Protein AF-A0A521R4F1-F1 (afdb_monomer)

Structure (mmCIF, N/CA/C/O backbone):
data_AF-A0A521R4F1-F1
#
_entry.id   AF-A0A521R4F1-F1
#
loop_
_atom_site.group_PDB
_atom_site.id
_atom_site.type_symbol
_atom_site.label_atom_id
_atom_site.label_alt_id
_atom_site.label_comp_id
_atom_site.label_asym_id
_atom_site.label_entity_id
_atom_site.label_seq_id
_atom_site.pdbx_PDB_ins_code
_atom_site.Cartn_x
_atom_site.Cartn_y
_atom_site.Cartn_z
_atom_site.occupancy
_atom_site.B_iso_or_equiv
_atom_site.auth_seq_id
_atom_site.auth_comp_id
_atom_site.auth_asym_id
_atom_site.auth_atom_id
_atom_site.pdbx_PDB_model_num
ATOM 1 N N . MET A 1 1 ? 75.860 -33.492 16.085 1.00 35.88 1 MET A N 1
ATOM 2 C CA . MET A 1 1 ? 75.532 -34.196 14.827 1.00 35.88 1 MET A CA 1
ATOM 3 C C . MET A 1 1 ? 74.646 -33.281 13.999 1.00 35.88 1 MET A C 1
ATOM 5 O O . MET A 1 1 ? 73.836 -32.566 14.568 1.00 35.88 1 MET A O 1
ATOM 9 N N . SER A 1 2 ? 74.930 -33.230 12.703 1.00 39.06 2 SER A N 1
ATOM 10 C CA . SER A 1 2 ? 74.506 -32.262 11.687 1.00 39.06 2 SER A CA 1
ATOM 11 C C . SER A 1 2 ? 72.993 -32.074 11.520 1.00 39.06 2 SER A C 1
ATOM 13 O O . SER A 1 2 ? 72.256 -33.038 11.677 1.00 39.06 2 SER A O 1
ATOM 15 N N . ALA A 1 3 ? 72.566 -30.886 11.071 1.00 37.75 3 ALA A N 1
ATOM 16 C CA . ALA A 1 3 ? 71.833 -30.718 9.805 1.00 37.75 3 ALA A CA 1
ATOM 17 C C . ALA A 1 3 ? 71.503 -29.237 9.535 1.00 37.75 3 ALA A C 1
ATOM 19 O O . ALA A 1 3 ? 70.814 -28.571 10.301 1.00 37.75 3 ALA A O 1
ATOM 20 N N . THR A 1 4 ? 72.008 -28.753 8.404 1.00 43.91 4 THR A N 1
ATOM 21 C CA . THR A 1 4 ? 71.623 -27.526 7.703 1.00 43.91 4 THR A CA 1
ATOM 22 C C . THR A 1 4 ? 70.174 -27.610 7.217 1.00 43.91 4 THR A C 1
ATOM 24 O O . THR A 1 4 ? 69.783 -28.644 6.684 1.00 43.91 4 THR A O 1
ATOM 27 N N . LEU A 1 5 ? 69.425 -26.505 7.273 1.00 42.06 5 LEU A N 1
ATOM 28 C CA . LEU A 1 5 ? 68.294 -26.263 6.372 1.00 42.06 5 LEU A CA 1
ATOM 29 C C . LEU A 1 5 ? 68.275 -24.790 5.946 1.00 42.06 5 LEU A C 1
ATOM 31 O O . LEU A 1 5 ? 68.154 -23.880 6.761 1.00 42.06 5 LEU A O 1
ATOM 35 N N . VAL A 1 6 ? 68.447 -24.600 4.640 1.00 44.47 6 VAL A N 1
ATOM 36 C CA . VAL A 1 6 ? 68.291 -23.356 3.881 1.00 44.47 6 VAL A CA 1
ATOM 37 C C . VAL A 1 6 ? 66.913 -23.391 3.220 1.00 44.47 6 VAL A C 1
ATOM 39 O O . VAL A 1 6 ? 66.595 -24.392 2.586 1.00 44.47 6 VAL A O 1
ATOM 42 N N . ALA A 1 7 ? 66.142 -22.305 3.309 1.00 42.75 7 ALA A N 1
ATOM 43 C CA . ALA A 1 7 ? 65.097 -21.902 2.350 1.00 42.75 7 ALA A CA 1
ATOM 44 C C . ALA A 1 7 ? 64.659 -20.460 2.702 1.00 42.75 7 ALA A C 1
ATOM 46 O O . ALA A 1 7 ? 64.296 -20.211 3.845 1.00 42.75 7 ALA A O 1
ATOM 47 N N . MET A 1 8 ? 64.955 -19.456 1.856 1.00 37.25 8 MET A N 1
ATOM 48 C CA . MET A 1 8 ? 64.021 -18.809 0.897 1.00 37.25 8 MET A CA 1
ATOM 49 C C . MET A 1 8 ? 62.817 -18.113 1.583 1.00 37.25 8 MET A C 1
ATOM 51 O O . MET A 1 8 ? 62.166 -18.725 2.408 1.00 37.25 8 MET A O 1
ATOM 55 N N . VAL A 1 9 ? 62.372 -16.886 1.282 1.00 40.38 9 VAL A N 1
ATOM 56 C CA . VAL A 1 9 ? 62.568 -15.989 0.133 1.00 40.38 9 VAL A CA 1
ATOM 57 C C . VAL A 1 9 ? 61.942 -14.616 0.476 1.00 40.38 9 VAL A C 1
ATOM 59 O O . VAL A 1 9 ? 60.885 -14.552 1.091 1.00 40.38 9 VAL A O 1
ATOM 62 N N . VAL A 1 10 ? 62.634 -13.554 0.049 1.00 43.81 10 VAL A N 1
ATOM 63 C CA . VAL A 1 10 ? 62.163 -12.251 -0.475 1.00 43.81 10 VAL A CA 1
ATOM 64 C C . VAL A 1 10 ? 61.166 -11.402 0.334 1.00 43.81 10 VAL A C 1
ATOM 66 O O . VAL A 1 10 ? 59.964 -11.638 0.337 1.00 43.81 10 VAL A O 1
ATOM 69 N N . ALA A 1 11 ? 61.654 -10.242 0.781 1.00 40.25 11 ALA A N 1
ATOM 70 C CA . ALA A 1 11 ? 60.938 -8.984 0.583 1.00 40.25 11 ALA A CA 1
ATOM 71 C C . ALA A 1 11 ? 61.939 -7.923 0.097 1.00 40.25 11 ALA A C 1
ATOM 73 O O . ALA A 1 11 ? 62.938 -7.621 0.745 1.00 40.25 11 ALA A O 1
ATOM 74 N N . THR A 1 12 ? 61.681 -7.446 -1.113 1.00 44.66 12 THR A N 1
ATOM 75 C CA . THR A 1 12 ? 62.403 -6.435 -1.887 1.00 44.66 12 THR A CA 1
ATOM 76 C C . THR A 1 12 ? 62.661 -5.158 -1.091 1.00 44.66 12 THR A C 1
ATOM 78 O O . THR A 1 12 ? 61.722 -4.481 -0.675 1.00 44.66 12 THR A O 1
ATOM 81 N N . GLY A 1 13 ? 63.939 -4.825 -0.912 1.00 41.00 13 GLY A N 1
ATOM 82 C CA . GLY A 1 13 ? 64.386 -3.564 -0.333 1.00 41.00 13 GLY A CA 1
ATOM 83 C C . GLY A 1 13 ? 64.622 -2.468 -1.377 1.00 41.00 13 GLY A C 1
ATOM 84 O O . GLY A 1 13 ? 64.971 -2.761 -2.516 1.00 41.00 13 GLY A O 1
ATOM 85 N N . 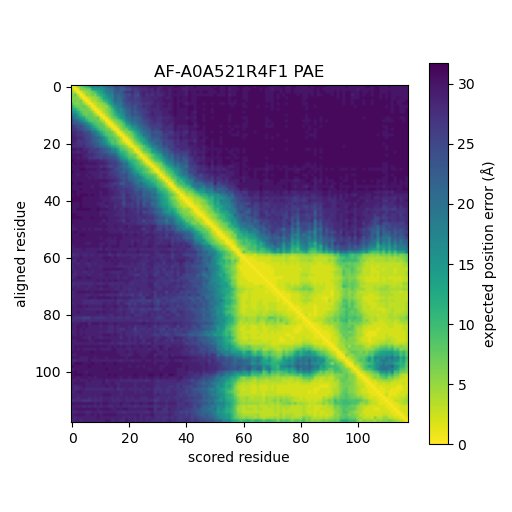ALA A 1 14 ? 64.494 -1.230 -0.884 1.00 38.81 14 ALA A N 1
ATOM 86 C CA . ALA A 1 14 ? 65.096 0.031 -1.338 1.00 38.81 14 ALA A CA 1
ATOM 87 C C . ALA A 1 14 ? 64.721 0.527 -2.753 1.00 38.81 14 ALA A C 1
ATOM 89 O O . ALA A 1 14 ? 65.036 -0.078 -3.765 1.00 38.81 14 ALA A O 1
ATOM 90 N N . ALA A 1 15 ? 63.919 1.588 -2.862 1.00 41.19 15 ALA A N 1
ATOM 91 C CA . ALA A 1 15 ? 64.313 2.998 -2.725 1.00 41.19 15 ALA A CA 1
ATOM 92 C C . ALA A 1 15 ? 65.089 3.534 -3.946 1.00 41.19 15 ALA A C 1
ATOM 94 O O . ALA A 1 15 ? 66.138 3.030 -4.329 1.00 41.19 15 ALA A O 1
ATOM 95 N N . PHE A 1 16 ? 64.509 4.580 -4.537 1.00 46.69 16 PHE A N 1
ATOM 96 C CA . PHE A 1 16 ? 65.005 5.409 -5.633 1.00 46.69 16 PHE A CA 1
ATOM 97 C C . PHE A 1 16 ? 66.465 5.846 -5.450 1.00 46.69 16 PHE A C 1
ATOM 99 O O . PHE A 1 16 ? 66.806 6.263 -4.347 1.00 46.69 16 PHE A O 1
ATOM 106 N N . ALA A 1 17 ? 67.255 5.878 -6.536 1.00 45.00 17 ALA A N 1
ATOM 107 C CA . ALA A 1 17 ? 68.032 7.059 -6.951 1.00 45.00 17 ALA A CA 1
ATOM 108 C C . ALA A 1 17 ? 69.012 6.801 -8.124 1.00 45.00 17 ALA A C 1
ATOM 110 O O . ALA A 1 17 ? 69.678 5.776 -8.194 1.00 45.00 17 ALA A O 1
ATOM 111 N N . GLN A 1 18 ? 69.147 7.850 -8.949 1.00 49.88 18 GLN A N 1
ATOM 112 C CA . GLN A 1 18 ? 70.338 8.283 -9.703 1.00 49.88 18 GLN A CA 1
ATOM 113 C C . GLN A 1 18 ? 70.676 7.620 -11.054 1.00 49.88 18 GLN A C 1
ATOM 115 O O . GLN A 1 18 ? 71.400 6.636 -11.156 1.00 49.88 18 GLN A O 1
ATOM 120 N N . LEU A 1 19 ? 70.248 8.311 -12.120 1.00 51.62 19 LEU A N 1
ATOM 121 C CA . LEU A 1 19 ? 70.872 8.298 -13.448 1.00 51.62 19 LEU A CA 1
ATOM 122 C C . LEU A 1 19 ? 72.350 8.733 -13.357 1.00 51.62 19 LEU A C 1
ATOM 124 O O . LEU A 1 19 ? 72.609 9.820 -12.832 1.00 51.62 19 LEU A O 1
ATOM 128 N N . PRO A 1 20 ? 73.312 7.973 -13.912 1.00 54.41 20 PRO A N 1
ATOM 129 C CA . PRO A 1 20 ? 74.649 8.489 -14.166 1.00 54.41 20 PRO A CA 1
ATOM 130 C C . PRO A 1 20 ? 74.707 9.288 -15.489 1.00 54.41 20 PRO A C 1
ATOM 132 O O . PRO A 1 20 ? 73.997 8.961 -16.446 1.00 54.41 20 PRO A O 1
ATOM 135 N N . PRO A 1 21 ? 75.547 10.337 -15.564 1.00 49.03 21 PRO A N 1
ATOM 136 C CA . PRO A 1 21 ? 75.632 11.229 -16.711 1.00 49.03 21 PRO A CA 1
ATOM 137 C C . PRO A 1 21 ? 76.582 10.699 -17.794 1.00 49.03 21 PRO A C 1
ATOM 139 O O . PRO A 1 21 ? 77.678 10.235 -17.499 1.00 49.03 21 PRO A O 1
ATOM 142 N N . GLY A 1 22 ? 76.178 1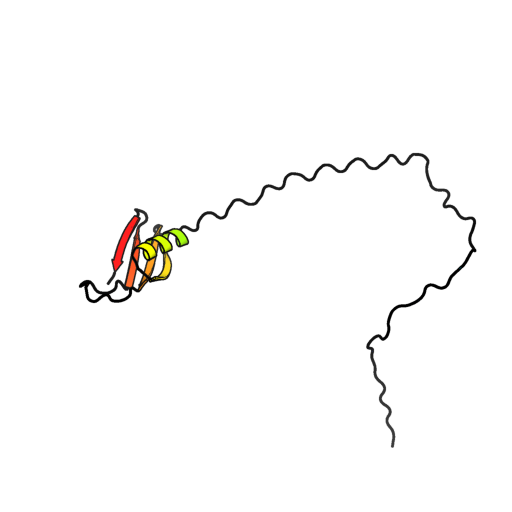0.882 -19.055 1.00 45.84 22 GLY A N 1
ATOM 143 C CA . GLY A 1 22 ? 77.067 10.907 -20.217 1.00 45.84 22 GLY A CA 1
ATOM 144 C C . GLY A 1 22 ? 77.436 9.551 -20.823 1.00 45.84 22 GLY A C 1
ATOM 145 O O . GLY A 1 22 ? 78.360 8.881 -20.380 1.00 45.84 22 GLY A O 1
ATOM 146 N N . SER A 1 23 ? 76.823 9.224 -21.962 1.00 49.22 23 SER A N 1
ATOM 147 C CA . SER A 1 23 ? 77.525 8.475 -23.007 1.00 49.22 23 SER A CA 1
ATOM 148 C C . SER A 1 23 ? 77.220 9.105 -24.365 1.00 49.22 23 SER A C 1
ATOM 150 O O . SER A 1 23 ? 76.245 8.787 -25.041 1.00 49.22 23 SER A O 1
ATOM 152 N N . ILE A 1 24 ? 78.052 10.089 -24.718 1.00 54.88 24 ILE A N 1
ATOM 153 C CA . ILE A 1 24 ? 78.257 10.551 -26.092 1.00 54.88 24 ILE A CA 1
ATOM 154 C C . ILE A 1 24 ? 78.910 9.373 -26.811 1.00 54.88 24 ILE A C 1
ATOM 156 O O . ILE A 1 24 ? 80.091 9.108 -26.609 1.00 54.88 24 ILE A O 1
ATOM 160 N N . GLY A 1 25 ? 78.135 8.612 -27.578 1.00 50.06 25 GLY A N 1
ATOM 161 C CA . GLY A 1 25 ? 78.679 7.385 -28.148 1.00 50.06 25 GLY A CA 1
ATOM 162 C C . GLY A 1 25 ? 77.741 6.592 -29.039 1.00 50.06 25 GLY A C 1
ATOM 163 O O . GLY A 1 25 ? 77.749 5.377 -28.939 1.00 50.06 25 GLY A O 1
ATOM 164 N N . ASN A 1 26 ? 76.938 7.243 -29.886 1.00 49.72 26 ASN A N 1
ATOM 165 C CA . ASN A 1 26 ? 76.548 6.674 -31.183 1.00 49.72 26 ASN A CA 1
ATOM 166 C C . ASN A 1 26 ? 75.922 7.758 -32.078 1.00 49.72 26 ASN A C 1
ATOM 168 O O . ASN A 1 26 ? 74.733 7.734 -32.397 1.00 49.72 26 ASN A O 1
ATOM 172 N N . ALA A 1 2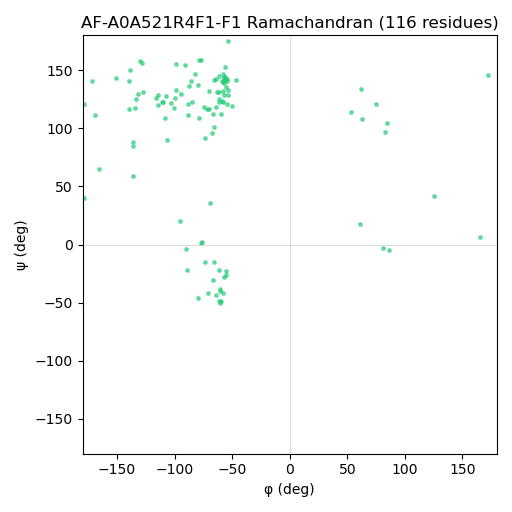7 ? 76.717 8.758 -32.457 1.00 54.72 27 ALA A N 1
ATOM 173 C CA . ALA A 1 27 ? 76.374 9.557 -33.623 1.00 54.72 27 ALA A CA 1
ATOM 174 C C . ALA A 1 27 ? 76.491 8.642 -34.851 1.00 54.72 27 ALA A C 1
ATOM 176 O O . ALA A 1 27 ? 77.595 8.231 -35.197 1.00 54.72 27 ALA A O 1
ATOM 177 N N . GLY A 1 28 ? 75.368 8.320 -35.497 1.00 53.97 28 GLY A N 1
ATOM 178 C CA . GLY A 1 28 ? 75.421 7.845 -36.881 1.00 53.97 28 GLY A CA 1
ATOM 179 C C . GLY A 1 28 ? 74.758 6.514 -37.215 1.00 53.97 28 GLY A C 1
ATOM 180 O O . GLY A 1 28 ? 75.292 5.794 -38.050 1.00 53.97 28 GLY A O 1
ATOM 181 N N . ARG A 1 29 ? 73.570 6.215 -36.676 1.00 52.72 29 ARG A N 1
ATOM 182 C CA . ARG A 1 29 ? 72.564 5.454 -37.443 1.00 52.72 29 ARG A CA 1
ATOM 183 C C . ARG A 1 29 ? 71.188 6.081 -37.271 1.00 52.72 29 ARG A C 1
ATOM 185 O O . ARG A 1 29 ? 70.417 5.699 -36.398 1.00 52.72 29 ARG A O 1
ATOM 192 N N . MET A 1 30 ? 70.913 7.086 -38.098 1.00 54.53 30 MET A N 1
ATOM 193 C CA . MET A 1 30 ? 69.536 7.468 -38.400 1.00 54.53 30 MET A CA 1
ATOM 194 C C . MET A 1 30 ? 68.888 6.265 -39.106 1.00 54.53 30 MET A C 1
ATOM 196 O O . MET A 1 30 ? 69.519 5.711 -40.004 1.00 54.53 30 MET A O 1
ATOM 200 N N . PRO A 1 31 ? 67.694 5.794 -38.713 1.00 58.91 31 PRO A N 1
ATOM 201 C CA . PRO A 1 31 ? 66.975 4.833 -39.536 1.00 58.91 31 PRO A CA 1
ATOM 202 C C . PRO A 1 31 ? 66.615 5.506 -40.870 1.00 58.91 31 PRO A C 1
ATOM 204 O O . PRO A 1 31 ? 65.870 6.485 -40.884 1.00 58.91 31 PRO A O 1
ATOM 207 N N . ASP A 1 32 ? 67.130 4.976 -41.982 1.00 56.19 32 ASP A N 1
ATOM 208 C CA . ASP A 1 32 ? 66.873 5.425 -43.364 1.00 56.19 32 ASP A CA 1
ATOM 209 C C . ASP A 1 32 ? 65.434 5.142 -43.852 1.00 56.19 32 ASP A C 1
ATOM 211 O O . ASP A 1 32 ? 65.190 4.828 -45.014 1.00 56.19 32 ASP A O 1
ATOM 215 N N . THR A 1 33 ? 64.435 5.245 -42.977 1.00 58.28 33 THR A N 1
ATOM 216 C CA . THR A 1 33 ? 63.030 5.014 -43.333 1.00 58.28 33 THR A CA 1
ATOM 217 C C . THR A 1 33 ? 62.124 6.080 -42.736 1.00 58.28 33 THR A C 1
ATOM 219 O O . THR A 1 33 ? 61.191 5.782 -41.993 1.00 58.28 33 THR A O 1
ATOM 222 N N . MET A 1 34 ? 62.362 7.344 -43.074 1.00 59.56 34 MET A N 1
ATOM 223 C CA . MET A 1 34 ? 61.296 8.345 -43.042 1.00 59.56 34 MET A CA 1
ATOM 224 C C . MET A 1 34 ? 60.922 8.656 -44.487 1.00 59.56 34 MET A C 1
ATOM 226 O O . MET A 1 34 ? 61.519 9.514 -45.129 1.00 59.56 34 MET A O 1
ATOM 230 N N . SER A 1 35 ? 59.960 7.895 -45.023 1.00 56.88 35 SER A N 1
ATOM 231 C CA . SER A 1 35 ? 59.356 8.200 -46.323 1.00 56.88 35 SER A CA 1
ATOM 232 C C . SER A 1 35 ? 58.757 9.613 -46.272 1.00 56.88 35 SER A C 1
ATOM 234 O O . SER A 1 35 ? 57.901 9.863 -45.416 1.00 56.88 35 SER A O 1
ATOM 236 N N . PRO A 1 36 ? 59.167 10.543 -47.154 1.00 51.91 36 PRO A N 1
ATOM 237 C CA . PRO A 1 36 ? 58.574 11.869 -47.224 1.00 51.91 36 PRO A CA 1
ATOM 238 C C . PRO A 1 36 ? 57.189 11.727 -47.860 1.00 51.91 36 PRO A C 1
ATOM 240 O O . PRO A 1 36 ? 57.047 11.700 -49.078 1.00 51.91 36 PRO A O 1
ATOM 243 N N . GLY A 1 37 ? 56.165 11.542 -47.029 1.00 59.03 37 GLY A N 1
ATOM 244 C CA . GLY A 1 37 ? 54.800 11.347 -47.520 1.00 59.03 37 GLY A CA 1
ATOM 245 C C . GLY A 1 37 ? 53.783 10.804 -46.522 1.00 59.03 37 GLY A C 1
ATOM 246 O O . GLY A 1 37 ? 52.660 10.518 -46.927 1.00 59.03 37 GLY A O 1
ATOM 247 N N . ALA A 1 38 ? 54.124 10.651 -45.238 1.00 63.19 38 ALA A N 1
ATOM 248 C CA . ALA A 1 38 ? 53.132 10.284 -44.234 1.00 63.19 38 ALA A CA 1
ATOM 249 C C . ALA A 1 38 ? 52.141 11.445 -44.048 1.00 63.19 38 ALA A C 1
ATOM 251 O O . ALA A 1 38 ? 52.409 12.407 -43.328 1.00 63.19 38 ALA A O 1
ATOM 252 N N . LEU A 1 39 ? 51.010 11.366 -44.750 1.00 67.75 39 LEU A N 1
ATOM 253 C CA . LEU A 1 39 ? 49.860 12.229 -44.520 1.00 67.75 39 LEU A CA 1
ATOM 254 C C . LEU A 1 39 ? 49.460 12.132 -43.038 1.00 67.75 39 LEU A C 1
ATOM 256 O O . LEU A 1 39 ? 49.513 11.034 -42.471 1.00 67.75 39 LEU A O 1
ATOM 260 N N . PRO A 1 40 ? 49.073 13.251 -42.397 1.00 73.81 40 PRO A N 1
ATOM 261 C CA . PRO A 1 40 ? 48.597 13.204 -41.023 1.00 73.81 40 PRO A CA 1
ATOM 262 C C . PRO A 1 40 ? 47.409 12.234 -40.931 1.00 73.81 40 PRO A C 1
ATOM 264 O O . PRO A 1 40 ? 46.616 12.154 -41.878 1.00 73.81 40 PRO A O 1
ATOM 267 N N . PRO A 1 41 ? 47.273 11.481 -39.823 1.00 73.00 41 PRO A N 1
ATOM 268 C CA . PRO A 1 41 ? 46.129 10.601 -39.648 1.00 73.00 41 PRO A CA 1
ATOM 269 C C . PRO A 1 41 ? 44.837 11.422 -39.771 1.00 73.00 41 PRO A C 1
ATOM 271 O O . PRO A 1 41 ? 44.801 12.576 -39.324 1.00 73.00 41 PRO A O 1
ATOM 274 N N . PRO A 1 42 ? 43.782 10.865 -40.390 1.00 77.12 42 PRO A N 1
ATOM 275 C CA . PRO A 1 42 ? 42.517 11.569 -40.513 1.00 77.12 42 PRO A CA 1
ATOM 276 C C . PRO A 1 42 ? 41.984 11.936 -39.118 1.00 77.12 42 PRO A C 1
ATOM 278 O O . PRO A 1 42 ? 42.205 11.185 -38.162 1.00 77.12 42 PRO A O 1
ATOM 281 N N . PRO A 1 43 ? 41.282 13.074 -38.982 1.00 75.81 43 PRO A N 1
ATOM 282 C CA . PRO A 1 43 ? 40.683 13.461 -37.715 1.00 75.81 43 PRO A CA 1
ATOM 283 C C . PRO A 1 43 ? 39.719 12.371 -37.241 1.00 75.81 43 PRO A C 1
ATOM 285 O O . PRO A 1 43 ? 38.887 11.875 -38.005 1.00 75.81 43 PRO A O 1
ATOM 288 N N . THR A 1 44 ? 39.840 11.992 -35.972 1.00 78.50 44 THR A N 1
ATOM 289 C CA . THR A 1 44 ? 38.923 11.053 -35.331 1.00 78.50 44 THR A CA 1
ATOM 290 C C . THR A 1 44 ? 37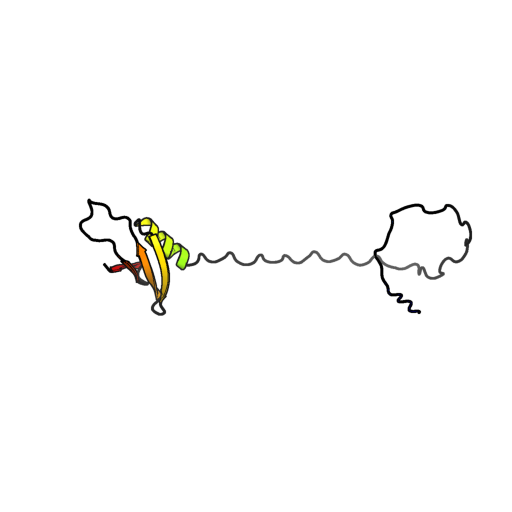.511 11.642 -35.347 1.00 78.50 44 THR A C 1
ATOM 292 O O . THR A 1 44 ? 37.339 12.807 -34.973 1.00 78.50 44 THR A O 1
ATOM 295 N N . PRO A 1 45 ? 36.488 10.877 -35.772 1.00 78.06 45 PRO A N 1
ATOM 296 C CA . PRO A 1 45 ? 35.120 11.362 -35.730 1.00 78.06 45 PRO A CA 1
ATOM 297 C C . PRO A 1 45 ? 34.722 11.655 -34.275 1.00 78.06 45 PRO A C 1
ATOM 299 O O . PRO A 1 45 ? 35.164 10.945 -33.362 1.00 78.06 45 PRO A O 1
ATOM 302 N N . PRO A 1 46 ? 33.898 12.689 -34.036 1.00 76.31 46 PRO A N 1
ATOM 303 C CA . PRO A 1 46 ? 33.398 12.977 -32.702 1.00 76.31 46 PRO A CA 1
ATOM 304 C C . PRO A 1 46 ? 32.640 11.761 -32.163 1.00 76.31 46 PRO A C 1
ATOM 306 O O . PRO A 1 46 ? 31.916 11.090 -32.903 1.00 76.31 46 PRO A O 1
ATOM 309 N N . ALA A 1 47 ? 32.825 11.474 -30.872 1.00 73.12 47 ALA A N 1
ATOM 310 C CA . ALA A 1 47 ? 32.111 10.397 -30.205 1.00 73.12 47 ALA A CA 1
ATOM 311 C C . ALA A 1 47 ? 30.604 10.575 -30.425 1.00 73.12 47 ALA A C 1
ATOM 313 O O . ALA A 1 47 ? 30.062 11.662 -30.208 1.00 73.12 47 ALA A O 1
ATOM 314 N N . ALA A 1 48 ? 29.941 9.512 -30.884 1.00 75.88 48 ALA A N 1
ATOM 315 C CA . ALA A 1 48 ? 28.502 9.538 -31.071 1.00 75.88 48 ALA A CA 1
ATOM 316 C C . ALA A 1 48 ? 27.826 9.887 -29.733 1.00 75.88 48 ALA A C 1
ATOM 318 O O . ALA A 1 48 ? 28.255 9.382 -28.689 1.00 75.88 48 ALA A O 1
ATOM 319 N N . PRO A 1 49 ? 26.785 10.735 -29.738 1.00 71.94 49 PRO A N 1
ATOM 320 C CA . PRO A 1 49 ? 26.043 11.037 -28.527 1.00 71.94 49 PRO A CA 1
ATOM 321 C C . PRO A 1 49 ? 25.458 9.737 -27.968 1.00 71.94 49 PRO A C 1
ATOM 323 O O . PRO A 1 49 ? 24.585 9.112 -28.569 1.00 71.94 49 PRO A O 1
ATOM 326 N N . VAL A 1 50 ? 25.969 9.313 -26.815 1.00 73.25 50 VAL A N 1
ATOM 327 C CA . VAL A 1 50 ? 25.400 8.205 -26.053 1.00 73.25 50 VAL A CA 1
ATOM 328 C C . VAL A 1 50 ? 24.090 8.685 -25.438 1.00 73.25 50 VAL A C 1
ATOM 330 O O . VAL A 1 50 ? 24.072 9.621 -24.641 1.00 73.25 50 VAL A O 1
ATOM 333 N N . MET A 1 51 ? 22.976 8.067 -25.830 1.00 74.94 51 MET A N 1
ATOM 334 C CA . MET A 1 51 ? 21.700 8.312 -25.166 1.00 74.94 51 MET A CA 1
ATOM 335 C C . MET A 1 51 ? 21.812 7.886 -23.701 1.00 74.94 51 MET A C 1
ATOM 337 O O . MET A 1 51 ? 22.166 6.743 -23.409 1.00 74.94 51 MET A O 1
ATOM 341 N N . ALA A 1 52 ? 21.505 8.803 -22.782 1.00 74.81 52 ALA A N 1
ATOM 342 C CA . ALA A 1 52 ? 21.373 8.466 -21.374 1.00 74.81 52 ALA A CA 1
ATOM 343 C C . ALA A 1 52 ? 20.282 7.389 -21.203 1.00 74.81 52 ALA A C 1
ATOM 345 O O . ALA A 1 52 ? 19.259 7.449 -21.898 1.00 74.81 52 ALA A O 1
ATOM 346 N N . PRO A 1 53 ? 20.473 6.406 -20.304 1.00 71.38 53 PRO A N 1
ATOM 347 C CA . PRO A 1 53 ? 19.43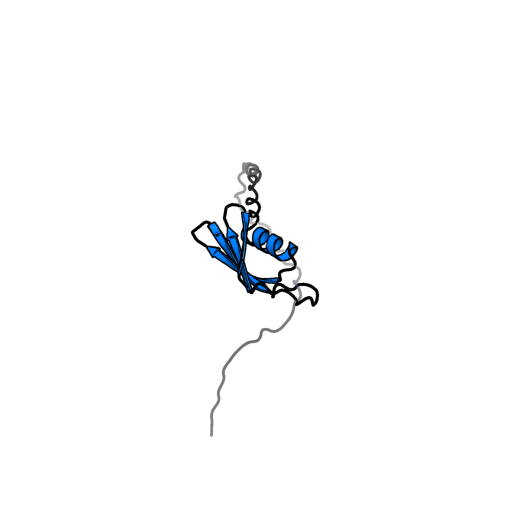7 5.427 -20.017 1.00 71.38 53 PRO A CA 1
ATOM 348 C C . PRO A 1 53 ? 18.153 6.138 -19.553 1.00 71.38 53 PRO A C 1
ATOM 350 O O . PRO A 1 53 ? 18.233 7.169 -18.877 1.00 71.38 53 PRO A O 1
ATOM 353 N N . PRO A 1 54 ? 16.968 5.615 -19.920 1.00 65.00 54 PRO A N 1
ATOM 354 C CA . PRO A 1 54 ? 15.701 6.206 -19.515 1.00 65.00 54 PRO A CA 1
ATOM 355 C C . PRO A 1 54 ? 15.616 6.292 -17.988 1.00 65.00 54 PRO A C 1
ATOM 357 O O . PRO A 1 54 ? 16.098 5.407 -17.276 1.00 65.00 54 PRO A O 1
ATOM 360 N N . ALA A 1 55 ? 15.003 7.369 -17.492 1.00 66.25 55 ALA A N 1
ATOM 361 C CA . ALA A 1 55 ? 14.801 7.562 -16.063 1.00 66.25 55 ALA A CA 1
ATOM 362 C C . ALA A 1 55 ? 14.080 6.341 -15.459 1.00 66.25 55 ALA A C 1
ATOM 364 O O . ALA A 1 55 ? 13.179 5.790 -16.104 1.00 66.25 55 ALA A O 1
ATOM 365 N N . PRO A 1 56 ? 14.438 5.914 -14.234 1.00 59.28 56 PRO A N 1
ATOM 366 C CA . PRO A 1 56 ? 13.705 4.866 -13.545 1.00 59.28 56 PRO A CA 1
ATOM 367 C C . PRO A 1 56 ? 12.228 5.255 -13.480 1.00 59.28 56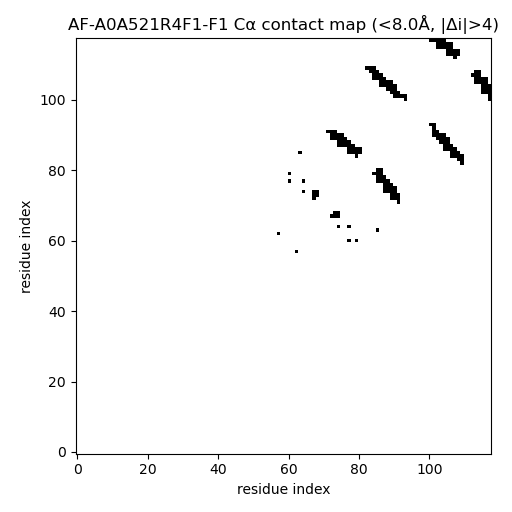 PRO A C 1
ATOM 369 O O . PRO A 1 56 ? 11.883 6.303 -12.931 1.00 59.28 56 PRO A O 1
ATOM 372 N N . TYR A 1 57 ? 11.354 4.426 -14.053 1.00 55.06 57 TYR A N 1
ATOM 373 C CA . TYR A 1 57 ? 9.919 4.585 -13.850 1.00 55.06 57 TYR A CA 1
ATOM 374 C C . TYR A 1 57 ? 9.649 4.583 -12.341 1.00 55.06 57 TYR A C 1
ATOM 376 O O . TYR A 1 57 ? 10.223 3.750 -11.629 1.00 55.06 57 TYR A O 1
ATOM 384 N N . PRO A 1 58 ? 8.801 5.490 -11.826 1.00 62.53 58 PRO A N 1
ATOM 385 C CA . PRO A 1 58 ? 8.473 5.477 -10.413 1.00 62.53 58 PRO A CA 1
ATOM 386 C C . PRO A 1 58 ? 7.868 4.114 -10.083 1.00 62.53 58 PRO A C 1
ATOM 388 O O . PRO A 1 58 ? 6.902 3.681 -10.716 1.00 62.53 58 PRO A O 1
ATOM 391 N N . SER A 1 59 ? 8.469 3.407 -9.125 1.00 71.31 59 SER A N 1
ATOM 392 C CA . SER A 1 59 ? 7.955 2.098 -8.748 1.00 71.31 59 SER A CA 1
ATOM 393 C C . SER A 1 59 ? 6.532 2.292 -8.216 1.00 71.31 59 SER A C 1
ATOM 395 O O . SER A 1 59 ? 6.293 3.064 -7.283 1.00 71.31 59 SER A O 1
ATOM 397 N N . THR A 1 60 ? 5.562 1.617 -8.830 1.00 80.88 60 THR A N 1
ATOM 398 C CA . THR A 1 60 ? 4.159 1.626 -8.381 1.00 80.88 60 THR A CA 1
ATOM 399 C C . THR A 1 60 ? 4.049 1.187 -6.920 1.00 80.88 60 THR A C 1
ATOM 401 O O . THR A 1 60 ? 3.169 1.643 -6.194 1.00 80.88 60 THR A O 1
ATOM 404 N N . GLN A 1 61 ? 5.010 0.382 -6.460 1.00 84.38 61 GLN A N 1
ATOM 405 C CA . GLN A 1 61 ? 5.213 0.017 -5.066 1.00 84.38 61 GLN A CA 1
ATOM 406 C C . GLN A 1 61 ? 5.474 1.228 -4.154 1.00 84.38 61 GLN A C 1
ATOM 408 O O . GLN A 1 61 ? 4.830 1.332 -3.111 1.00 84.38 61 GLN A O 1
ATOM 413 N N . SER A 1 62 ? 6.384 2.139 -4.519 1.00 86.00 62 SER A N 1
ATOM 414 C CA . SER A 1 62 ? 6.672 3.349 -3.731 1.00 86.00 62 SER A CA 1
ATOM 415 C C . SER A 1 62 ? 5.430 4.224 -3.608 1.00 86.00 62 SER A C 1
ATOM 417 O O . SER A 1 62 ? 5.014 4.519 -2.495 1.00 86.00 62 SER A O 1
ATOM 419 N N . MET A 1 63 ? 4.757 4.520 -4.727 1.00 88.50 63 MET A N 1
ATOM 420 C CA . MET A 1 63 ? 3.525 5.323 -4.704 1.00 88.50 63 MET A CA 1
ATOM 421 C C . MET A 1 63 ? 2.441 4.698 -3.821 1.00 88.50 63 MET A C 1
ATOM 423 O O . MET A 1 63 ? 1.754 5.381 -3.063 1.00 88.50 63 MET A O 1
ATOM 427 N N . THR A 1 64 ? 2.291 3.377 -3.912 1.00 88.94 64 THR A N 1
ATOM 428 C CA . THR A 1 64 ? 1.322 2.624 -3.115 1.00 88.94 64 THR A CA 1
ATOM 429 C C . THR A 1 64 ? 1.657 2.704 -1.627 1.00 88.94 64 THR A C 1
ATOM 431 O O . THR A 1 64 ? 0.765 2.932 -0.809 1.00 88.94 64 THR A O 1
ATOM 434 N N . ARG A 1 65 ? 2.936 2.556 -1.261 1.00 90.62 65 ARG A N 1
ATOM 435 C CA . ARG A 1 65 ? 3.406 2.706 0.121 1.00 90.62 65 ARG A CA 1
ATOM 436 C C . ARG A 1 65 ? 3.154 4.118 0.643 1.00 90.62 65 ARG A C 1
ATOM 438 O O . ARG A 1 65 ? 2.589 4.243 1.726 1.00 90.62 65 ARG A O 1
ATOM 445 N N . ASP A 1 66 ? 3.519 5.143 -0.119 1.00 91.06 66 ASP A N 1
ATOM 446 C CA . ASP A 1 66 ? 3.367 6.548 0.279 1.00 91.06 66 ASP A CA 1
ATOM 447 C C . ASP A 1 66 ? 1.897 6.894 0.516 1.00 91.06 66 ASP A C 1
ATOM 449 O O . ASP A 1 66 ? 1.538 7.542 1.499 1.00 91.06 66 ASP A O 1
ATOM 453 N N . ARG A 1 67 ? 1.012 6.374 -0.339 1.00 90.19 67 ARG A N 1
ATOM 454 C CA . ARG A 1 67 ? -0.434 6.515 -0.172 1.00 90.19 67 ARG A CA 1
ATOM 455 C C . ARG A 1 67 ? -0.943 5.894 1.130 1.00 90.19 67 ARG A C 1
ATOM 457 O O . ARG A 1 67 ? -1.853 6.437 1.740 1.00 90.19 67 ARG A O 1
ATOM 464 N N . ILE A 1 68 ? -0.406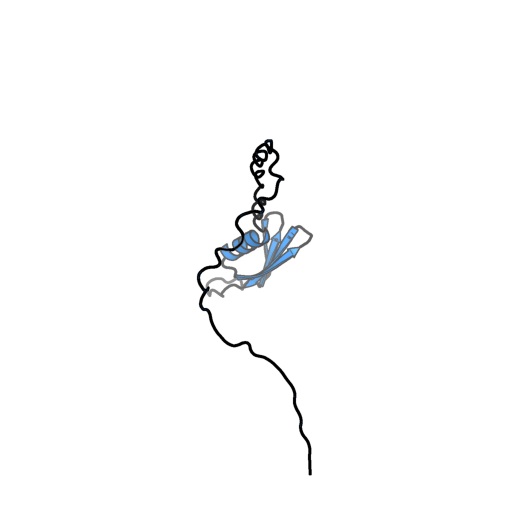 4.749 1.543 1.00 90.62 68 ILE A N 1
ATOM 465 C CA . ILE A 1 68 ? -0.788 4.118 2.814 1.00 90.62 68 ILE A CA 1
ATOM 466 C C . ILE A 1 68 ? -0.241 4.933 3.992 1.00 90.62 68 ILE A C 1
ATOM 468 O O . ILE A 1 68 ? -0.952 5.176 4.964 1.00 90.62 68 ILE A O 1
ATOM 472 N N . GLN A 1 69 ? 1.001 5.403 3.886 1.00 90.94 69 GLN A N 1
ATOM 473 C CA . GLN A 1 69 ? 1.656 6.197 4.925 1.00 90.94 69 GLN A CA 1
ATOM 474 C C . GLN A 1 69 ? 1.011 7.569 5.136 1.00 90.94 69 GLN A C 1
ATOM 476 O O . GLN A 1 69 ? 0.964 8.040 6.269 1.00 90.94 69 GLN A O 1
ATOM 481 N N . SER A 1 70 ? 0.436 8.175 4.093 1.00 90.12 70 SER A N 1
ATOM 482 C CA . SER A 1 70 ? -0.319 9.432 4.214 1.00 90.12 70 SER A CA 1
ATOM 483 C C . SER A 1 70 ? -1.602 9.303 5.041 1.00 90.12 70 SER A C 1
ATOM 485 O O . SER A 1 70 ? -2.164 10.307 5.462 1.00 90.12 70 SER A O 1
ATOM 487 N N . GLN A 1 71 ? -2.062 8.074 5.290 1.00 86.31 71 GLN A N 1
ATOM 488 C CA . GLN A 1 71 ? -3.192 7.760 6.164 1.00 86.31 71 GLN A CA 1
ATOM 489 C C . GLN A 1 71 ? -2.734 7.395 7.589 1.00 86.31 71 GLN A C 1
ATOM 491 O O . GLN A 1 71 ? -3.474 6.730 8.310 1.00 86.31 71 GLN A O 1
ATOM 496 N N . ASP A 1 72 ? -1.517 7.787 7.981 1.00 87.69 72 ASP A N 1
ATOM 497 C CA . ASP A 1 72 ? -0.805 7.463 9.231 1.00 87.69 72 ASP A CA 1
ATOM 498 C C . ASP A 1 72 ? -0.515 5.972 9.471 1.00 87.69 72 ASP A C 1
ATOM 500 O O . ASP A 1 72 ? -0.224 5.562 10.597 1.00 87.69 72 ASP A O 1
ATOM 504 N N . TYR A 1 73 ? -0.582 5.133 8.437 1.00 89.12 73 TYR A N 1
ATOM 505 C CA . TYR A 1 73 ? -0.222 3.722 8.560 1.00 89.12 73 TYR A CA 1
ATOM 506 C C . TYR A 1 73 ? 1.272 3.493 8.330 1.00 89.12 73 TYR A C 1
ATOM 508 O O . TYR A 1 73 ? 1.867 3.954 7.359 1.00 89.12 73 TYR A O 1
ATOM 516 N N . LYS A 1 74 ? 1.889 2.673 9.174 1.00 90.19 74 LYS A N 1
ATOM 517 C CA . LYS A 1 74 ? 3.251 2.169 8.991 1.00 90.19 74 LYS A CA 1
ATOM 518 C C . LYS A 1 74 ? 3.195 0.885 8.165 1.00 90.19 74 LYS A C 1
ATOM 520 O O . LYS A 1 74 ? 2.700 -0.139 8.624 1.00 90.19 74 LYS A O 1
ATOM 525 N N . VAL A 1 75 ? 3.699 0.931 6.932 1.00 91.69 75 VAL A N 1
ATOM 526 C CA . VAL A 1 75 ? 3.751 -0.234 6.029 1.00 91.69 75 VAL A CA 1
ATOM 527 C C . VAL A 1 75 ? 4.923 -1.138 6.400 1.00 91.69 75 VAL A C 1
ATOM 529 O O . VAL A 1 75 ? 6.071 -0.802 6.111 1.00 91.69 75 VAL A O 1
ATOM 532 N N . GLN A 1 76 ? 4.638 -2.309 6.967 1.00 92.12 76 GLN A N 1
ATOM 533 C CA . GLN A 1 76 ? 5.654 -3.322 7.269 1.00 92.12 76 GLN A CA 1
ATOM 534 C C . GLN A 1 76 ? 6.037 -4.118 6.023 1.00 92.12 76 GLN A C 1
ATOM 536 O O . GLN A 1 76 ? 7.213 -4.321 5.722 1.00 92.12 76 GLN A O 1
ATOM 541 N N . ARG A 1 77 ? 5.029 -4.550 5.263 1.00 90.44 77 ARG A N 1
ATOM 542 C CA . ARG A 1 77 ? 5.211 -5.365 4.063 1.00 90.44 77 ARG A CA 1
ATOM 543 C C . ARG A 1 77 ? 4.247 -4.902 2.993 1.00 90.44 77 ARG A C 1
ATOM 545 O O . ARG A 1 77 ? 3.104 -4.597 3.295 1.00 90.44 77 ARG A O 1
ATOM 552 N N . LEU A 1 78 ? 4.707 -4.868 1.749 1.00 92.12 78 LEU A N 1
ATOM 553 C CA . LEU A 1 78 ? 3.893 -4.504 0.597 1.00 92.12 78 LEU A CA 1
ATOM 554 C C . LEU A 1 78 ? 4.139 -5.519 -0.516 1.00 92.12 78 LEU A C 1
ATOM 556 O O . LEU A 1 78 ? 5.288 -5.759 -0.881 1.00 92.12 78 LEU A O 1
ATOM 560 N N . GLN A 1 79 ? 3.070 -6.128 -1.015 1.00 92.56 79 GLN A N 1
ATOM 561 C CA . GLN A 1 79 ? 3.109 -7.167 -2.038 1.00 92.56 79 GLN A CA 1
ATOM 562 C C . GLN A 1 79 ? 2.103 -6.845 -3.132 1.00 92.56 79 GLN A C 1
ATOM 564 O O . GLN A 1 79 ? 0.929 -6.607 -2.844 1.00 92.56 79 GLN A O 1
ATOM 569 N N . GLN A 1 80 ? 2.551 -6.880 -4.381 1.00 91.25 80 GLN A N 1
ATOM 570 C CA . GLN A 1 80 ? 1.652 -6.828 -5.522 1.00 91.25 80 GLN A CA 1
ATOM 571 C C . GLN A 1 80 ? 1.048 -8.210 -5.752 1.00 91.25 80 GLN A C 1
ATOM 573 O O . GLN A 1 80 ? 1.747 -9.222 -5.673 1.00 91.25 80 GLN A O 1
ATOM 578 N N . ARG A 1 81 ? -0.247 -8.254 -6.038 1.00 90.38 81 ARG A N 1
ATOM 579 C CA . ARG A 1 81 ? -0.944 -9.467 -6.444 1.00 90.38 81 ARG A CA 1
ATO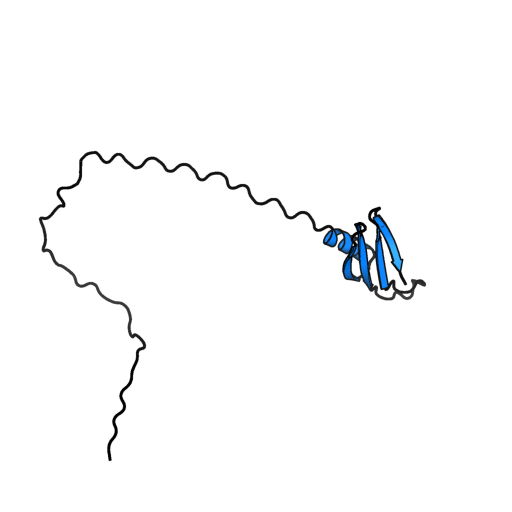M 580 C C . ARG A 1 81 ? -1.094 -9.509 -7.972 1.00 90.38 81 ARG A C 1
ATOM 582 O O . ARG A 1 81 ? -1.122 -8.458 -8.615 1.00 90.38 81 ARG A O 1
ATOM 589 N N . PRO A 1 82 ? -1.235 -10.710 -8.563 1.00 87.00 82 PRO A N 1
ATOM 590 C CA . PRO A 1 82 ? -1.445 -10.870 -10.005 1.00 87.00 82 PRO A CA 1
ATOM 591 C C . PRO A 1 82 ? -2.728 -10.213 -10.537 1.00 87.00 82 PRO A C 1
ATOM 593 O O . PRO A 1 82 ? -2.810 -9.908 -11.719 1.00 87.00 82 PRO A O 1
ATOM 596 N N . ASP A 1 83 ? -3.716 -9.974 -9.670 1.00 87.94 83 ASP A N 1
ATOM 597 C CA . ASP A 1 83 ? -4.965 -9.263 -9.983 1.00 87.94 83 ASP A CA 1
ATOM 598 C C . ASP A 1 83 ? -4.783 -7.730 -10.094 1.00 87.94 83 ASP A C 1
ATOM 600 O O . ASP A 1 83 ? -5.753 -7.000 -10.286 1.00 87.94 83 ASP A O 1
ATOM 604 N N . GLY A 1 84 ? -3.548 -7.232 -9.951 1.00 85.75 84 GLY A N 1
ATOM 605 C CA . GLY A 1 84 ? -3.205 -5.810 -9.967 1.00 85.75 84 GLY A CA 1
ATOM 606 C C . GLY A 1 84 ? -3.442 -5.092 -8.636 1.00 85.75 84 GLY A C 1
ATOM 607 O O . GLY A 1 84 ? -3.131 -3.905 -8.526 1.00 85.75 84 GLY A O 1
ATOM 608 N N . SER A 1 85 ? -3.976 -5.781 -7.623 1.00 91.75 85 SER A N 1
ATOM 609 C CA . SER A 1 85 ? -4.137 -5.228 -6.282 1.00 91.75 85 SER A CA 1
ATOM 610 C C . SER A 1 85 ? -2.823 -5.251 -5.502 1.00 91.75 85 SER A C 1
ATOM 612 O O . SER A 1 85 ? -1.900 -6.021 -5.778 1.00 91.75 85 SER A O 1
ATOM 614 N N . TRP A 1 86 ? -2.741 -4.413 -4.479 1.00 93.00 86 TRP A N 1
ATOM 615 C CA . TRP A 1 86 ? -1.631 -4.374 -3.542 1.00 93.0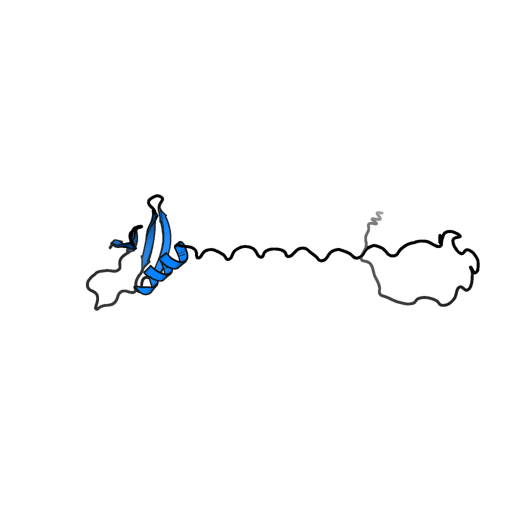0 86 TRP A CA 1
ATOM 616 C C . TRP A 1 86 ? -2.097 -4.782 -2.162 1.00 93.00 86 TRP A C 1
ATOM 618 O O . TRP A 1 86 ? -3.049 -4.225 -1.630 1.00 93.00 86 TRP A O 1
ATOM 628 N N . LYS A 1 87 ? -1.398 -5.736 -1.557 1.00 93.75 87 LYS A N 1
ATOM 629 C CA . LYS A 1 87 ? -1.612 -6.156 -0.176 1.00 93.75 87 LYS A CA 1
ATOM 630 C C . LYS A 1 87 ? -0.512 -5.572 0.692 1.00 93.75 87 LYS A C 1
ATOM 632 O O . LYS A 1 87 ? 0.667 -5.846 0.461 1.00 93.75 87 LYS A O 1
ATOM 637 N N . ALA A 1 88 ? -0.900 -4.800 1.690 1.00 93.00 88 ALA A N 1
ATOM 638 C CA . ALA A 1 88 ? -0.005 -4.198 2.651 1.00 93.00 88 ALA A CA 1
ATOM 639 C C . ALA A 1 88 ? -0.291 -4.742 4.048 1.00 93.00 88 ALA A C 1
ATOM 641 O O . ALA A 1 88 ? -1.422 -4.666 4.516 1.00 93.00 88 ALA A O 1
ATOM 642 N N . ASP A 1 89 ? 0.730 -5.266 4.717 1.00 92.81 89 ASP A N 1
ATOM 643 C CA . ASP A 1 89 ? 0.673 -5.497 6.157 1.00 92.81 89 ASP A CA 1
ATOM 644 C C . ASP A 1 89 ? 1.062 -4.179 6.835 1.00 92.81 89 ASP A C 1
ATOM 646 O O . ASP A 1 89 ? 2.130 -3.617 6.551 1.00 92.81 89 ASP A O 1
ATOM 650 N N . VAL A 1 90 ? 0.178 -3.657 7.684 1.00 91.88 90 VAL A N 1
ATOM 651 C CA . VAL A 1 90 ? 0.305 -2.317 8.264 1.00 91.88 90 VAL A CA 1
ATOM 652 C C . VAL A 1 90 ? 0.173 -2.341 9.777 1.00 91.88 90 VAL A C 1
ATOM 654 O O . VAL A 1 90 ? -0.412 -3.251 10.360 1.00 91.88 90 VAL A O 1
ATOM 657 N N . THR A 1 91 ? 0.738 -1.325 10.415 1.00 88.81 91 THR A N 1
ATOM 658 C CA . THR A 1 91 ? 0.495 -1.001 11.820 1.00 88.81 91 THR A CA 1
ATOM 659 C C . THR A 1 91 ? 0.161 0.471 11.953 1.00 88.81 91 THR A C 1
ATOM 661 O O . THR A 1 91 ? 0.494 1.288 11.098 1.00 88.81 91 THR A O 1
ATOM 664 N N . ARG A 1 92 ? -0.509 0.826 13.039 1.00 82.94 92 ARG A N 1
ATOM 665 C CA . ARG A 1 92 ? -0.778 2.205 13.433 1.00 82.94 92 ARG A CA 1
ATOM 666 C C . ARG A 1 92 ? -0.579 2.305 14.930 1.00 82.94 92 ARG A C 1
ATOM 668 O O . ARG A 1 92 ? -0.804 1.333 15.650 1.00 82.94 92 ARG A O 1
ATOM 675 N N . ASP A 1 93 ? -0.174 3.477 15.384 1.00 79.62 93 ASP A N 1
ATOM 676 C CA . ASP A 1 93 ? -0.143 3.748 16.810 1.00 79.62 93 ASP A CA 1
ATOM 677 C C . ASP A 1 93 ? -1.594 3.844 17.313 1.00 79.62 93 ASP A C 1
ATOM 679 O O . ASP A 1 93 ? -2.451 4.462 16.674 1.00 79.62 93 ASP A O 1
ATOM 683 N N . ALA A 1 94 ? -1.897 3.162 18.419 1.00 65.81 94 ALA A N 1
ATOM 684 C CA . ALA A 1 94 ? -3.237 3.161 18.988 1.00 65.81 94 ALA A CA 1
ATOM 685 C C . ALA A 1 94 ? -3.530 4.542 19.584 1.00 65.81 94 ALA A C 1
ATOM 687 O O . ALA A 1 94 ? -2.864 4.972 20.526 1.00 65.81 94 ALA A O 1
ATOM 688 N N . VAL A 1 95 ? -4.525 5.239 19.034 1.00 70.25 95 VAL A N 1
ATOM 689 C CA . VAL A 1 95 ? -4.966 6.534 19.558 1.00 70.25 95 VAL A CA 1
ATOM 690 C C . VAL A 1 95 ? -6.222 6.307 20.402 1.00 70.25 95 VAL A C 1
ATOM 692 O O . VAL A 1 95 ? -7.188 5.751 19.877 1.00 70.25 95 VAL A O 1
ATOM 695 N N . PRO A 1 96 ? -6.262 6.758 21.672 1.00 64.06 96 PRO A N 1
ATOM 696 C CA . PRO A 1 96 ? -7.403 6.537 22.570 1.00 64.06 96 PRO A CA 1
ATOM 697 C C . PRO A 1 96 ? -8.755 7.025 22.028 1.00 64.06 96 PRO A C 1
ATOM 699 O O . PRO A 1 96 ? -9.803 6.568 22.466 1.00 64.06 96 PRO A O 1
ATOM 702 N N . THR A 1 97 ? -8.743 7.966 21.085 1.00 68.12 97 THR A N 1
ATOM 703 C CA . THR A 1 97 ? -9.938 8.610 20.530 1.00 68.12 97 THR A CA 1
ATOM 704 C C . THR A 1 97 ? -10.517 7.907 19.303 1.00 68.12 97 THR A C 1
ATOM 706 O O . THR A 1 97 ? -11.558 8.340 18.809 1.00 68.12 97 THR A O 1
ATOM 709 N N . ARG A 1 98 ? -9.886 6.840 18.789 1.00 62.91 98 ARG A N 1
ATOM 710 C CA . ARG A 1 98 ? -10.379 6.117 17.610 1.00 62.91 98 ARG A CA 1
ATOM 711 C C . ARG A 1 98 ? -10.945 4.747 18.032 1.00 62.91 98 ARG A C 1
ATOM 713 O O . ARG A 1 98 ? -10.173 3.870 18.405 1.00 62.91 98 ARG A O 1
ATOM 720 N N . PRO A 1 99 ? -12.277 4.546 17.984 1.00 57.44 99 PRO A N 1
ATOM 721 C CA . PRO A 1 99 ? -12.932 3.331 18.491 1.00 57.44 99 PRO A CA 1
ATOM 722 C C . PRO A 1 99 ? -12.723 2.097 17.602 1.00 57.44 99 PRO A C 1
ATOM 724 O O . PRO A 1 99 ? -12.985 0.974 18.024 1.00 57.44 99 PRO A O 1
ATOM 727 N N . GLN A 1 100 ? -12.272 2.291 16.365 1.00 63.34 100 GLN A N 1
ATOM 728 C CA . GLN A 1 100 ? -11.946 1.206 15.451 1.00 63.34 100 GLN A CA 1
ATOM 729 C C . GLN A 1 100 ? -10.482 0.824 15.701 1.00 63.34 100 GLN A C 1
ATOM 731 O O . GLN A 1 100 ? -9.610 1.691 15.632 1.00 63.34 100 GLN A O 1
ATOM 736 N N . GLY A 1 101 ? -10.239 -0.441 16.073 1.00 67.69 101 GLY A N 1
ATOM 737 C CA . GLY A 1 101 ? -8.913 -0.982 16.408 1.00 67.69 101 GLY A CA 1
ATOM 738 C C . GLY A 1 101 ? -7.872 -0.749 15.309 1.00 67.69 101 GLY A C 1
ATOM 739 O O . GLY A 1 101 ? -8.176 -0.224 14.260 1.00 67.69 101 GLY A O 1
ATOM 740 N N . VAL A 1 102 ? -6.607 -1.096 15.504 1.00 75.94 102 VAL A N 1
ATOM 741 C CA . VAL A 1 102 ? -5.598 -0.841 14.461 1.00 75.94 102 VAL A CA 1
ATOM 742 C C . VAL A 1 102 ? -5.776 -1.847 13.311 1.00 75.94 102 VAL A C 1
ATOM 744 O O . VAL A 1 102 ? -5.595 -3.040 13.568 1.00 75.94 102 VAL A O 1
ATOM 747 N N . PRO A 1 103 ? -6.078 -1.422 12.064 1.00 81.62 103 PRO A N 1
ATOM 748 C CA . PRO A 1 103 ? -6.050 -2.315 10.911 1.00 81.62 103 PRO A CA 1
ATOM 749 C C . PRO A 1 103 ? -4.699 -3.005 10.822 1.00 81.62 103 PRO A C 1
ATOM 751 O O . PRO A 1 103 ? -3.654 -2.359 10.924 1.00 81.62 103 PRO A O 1
ATOM 754 N N . LYS A 1 104 ? -4.716 -4.319 10.621 1.00 88.81 104 LYS A N 1
ATOM 755 C CA . LYS A 1 104 ? -3.492 -5.119 10.459 1.00 88.81 104 LYS A CA 1
ATOM 756 C C . LYS A 1 104 ? -3.070 -5.187 9.002 1.00 88.81 104 LYS A C 1
ATOM 758 O O . LYS A 1 104 ? -1.915 -5.485 8.691 1.00 88.81 104 LYS A O 1
ATOM 763 N N . LYS A 1 105 ? -4.019 -4.963 8.095 1.00 92.31 105 LYS A N 1
ATOM 764 C CA . LYS A 1 105 ? -3.810 -5.166 6.673 1.00 92.31 105 LYS A CA 1
ATOM 765 C C . LYS A 1 105 ? -4.679 -4.240 5.841 1.00 92.31 105 LYS A C 1
ATOM 767 O O . LYS A 1 105 ? -5.814 -3.945 6.189 1.00 92.31 105 LYS A O 1
ATOM 772 N N . ILE A 1 106 ? -4.112 -3.787 4.733 1.00 92.12 106 ILE A N 1
ATOM 773 C CA . ILE A 1 106 ? -4.784 -2.947 3.750 1.00 92.12 106 ILE A CA 1
ATOM 774 C C . ILE A 1 106 ? -4.627 -3.598 2.386 1.00 92.12 106 ILE A C 1
ATOM 776 O O . ILE A 1 106 ? -3.523 -3.974 1.989 1.00 92.12 106 ILE A O 1
ATOM 780 N N . THR A 1 107 ? -5.726 -3.716 1.652 1.00 93.50 107 THR A N 1
ATOM 781 C CA . THR A 1 107 ? -5.715 -4.117 0.248 1.00 93.50 107 THR A CA 1
ATOM 782 C C . THR A 1 107 ? -6.104 -2.918 -0.616 1.00 93.50 107 THR A C 1
ATOM 784 O O . THR A 1 107 ? -7.174 -2.345 -0.436 1.00 93.50 107 THR A O 1
ATOM 787 N N . ILE A 1 108 ? -5.242 -2.525 -1.553 1.00 92.12 108 ILE A N 1
ATOM 788 C CA . ILE A 1 108 ? -5.522 -1.490 -2.553 1.00 92.12 108 ILE A CA 1
ATOM 789 C C . ILE A 1 108 ? -5.879 -2.177 -3.857 1.00 92.12 108 ILE A C 1
ATOM 791 O O . ILE A 1 108 ? -5.057 -2.882 -4.434 1.00 92.12 108 ILE A O 1
ATOM 795 N N . LEU A 1 109 ? -7.097 -1.970 -4.325 1.00 92.62 109 LEU A N 1
ATOM 796 C CA . LEU A 1 109 ? -7.569 -2.516 -5.587 1.00 92.62 109 LEU A CA 1
ATOM 797 C C . LEU A 1 109 ? -7.019 -1.713 -6.784 1.00 92.62 109 LEU A C 1
ATOM 799 O O . LEU A 1 109 ? -6.675 -0.538 -6.625 1.00 92.62 109 LEU A O 1
ATOM 803 N N . PRO A 1 110 ? -6.986 -2.295 -8.000 1.00 85.19 110 PRO A N 1
ATOM 804 C CA . PRO A 1 110 ? -6.557 -1.591 -9.216 1.00 85.19 110 PRO A CA 1
ATOM 805 C C . PRO A 1 110 ? -7.363 -0.320 -9.511 1.00 85.19 110 PRO A C 1
ATOM 807 O O . PRO A 1 110 ? -6.850 0.624 -10.100 1.00 85.19 110 PRO A O 1
ATOM 810 N N . ASN A 1 111 ? -8.624 -0.279 -9.070 1.00 88.25 111 ASN A N 1
ATOM 811 C CA . ASN A 1 111 ? -9.510 0.882 -9.187 1.00 88.25 111 ASN A CA 1
ATOM 812 C C . ASN A 1 111 ? -9.205 1.996 -8.161 1.00 88.25 111 ASN A C 1
ATOM 814 O O . ASN A 1 111 ? -9.924 2.990 -8.098 1.00 88.25 111 ASN A O 1
ATOM 818 N N . GLY A 1 112 ? -8.182 1.820 -7.321 1.00 83.50 112 GLY A N 1
ATOM 819 C CA . GLY A 1 112 ? -7.780 2.771 -6.293 1.00 83.50 112 GLY A CA 1
ATOM 820 C C . GLY A 1 112 ? -8.523 2.638 -4.963 1.00 83.50 112 GLY A C 1
ATOM 821 O O . GLY A 1 112 ? -8.147 3.315 -4.006 1.00 83.50 112 GLY A O 1
ATOM 822 N N . GLN A 1 113 ? -9.522 1.766 -4.823 1.00 89.88 113 GLN A N 1
ATOM 823 C CA . GLN A 1 113 ? -10.189 1.559 -3.533 1.00 89.88 113 GLN A CA 1
ATOM 824 C C . GLN A 1 113 ? -9.239 0.938 -2.502 1.00 89.88 113 GLN A C 1
ATOM 826 O O . GLN A 1 113 ? -8.421 0.084 -2.837 1.00 89.88 113 GLN A O 1
ATOM 831 N N . MET A 1 114 ? -9.352 1.377 -1.246 1.00 90.50 114 MET A N 1
ATOM 832 C CA . MET A 1 114 ? -8.640 0.813 -0.096 1.00 90.50 114 MET A CA 1
ATOM 833 C C . MET A 1 114 ? -9.620 0.041 0.776 1.00 90.50 114 MET A C 1
ATOM 835 O O . MET A 1 114 ? -10.654 0.574 1.167 1.00 90.50 114 MET A O 1
ATOM 839 N N . ILE A 1 115 ? -9.272 -1.203 1.081 1.00 90.50 115 ILE A N 1
ATOM 840 C CA . ILE A 1 115 ? -10.021 -2.083 1.974 1.00 90.50 115 ILE A CA 1
ATOM 841 C C . ILE A 1 115 ? -9.148 -2.334 3.197 1.00 90.50 115 ILE A C 1
ATOM 843 O O . ILE A 1 115 ? -8.038 -2.851 3.064 1.00 90.50 115 ILE A O 1
ATOM 847 N N . GLU A 1 116 ? -9.645 -1.957 4.370 1.00 90.62 116 GLU A N 1
ATOM 848 C CA . GLU A 1 116 ? -8.980 -2.171 5.654 1.00 90.62 116 GLU A CA 1
ATOM 849 C C . GLU A 1 116 ? -9.481 -3.473 6.291 1.00 90.62 116 GLU A C 1
ATOM 851 O O . GLU A 1 116 ? -10.685 -3.714 6.394 1.00 90.62 116 GLU A O 1
ATOM 856 N N . GLU A 1 117 ? -8.542 -4.316 6.709 1.00 86.88 117 GLU A N 1
ATOM 857 C CA . GLU A 1 117 ? -8.771 -5.580 7.403 1.00 86.88 117 GLU A CA 1
ATOM 858 C C . GLU A 1 117 ? -8.269 -5.428 8.857 1.00 86.88 117 GLU A C 1
ATOM 860 O O . GLU A 1 117 ? -7.101 -5.080 9.089 1.00 86.88 117 GLU A O 1
ATOM 865 N N . TRP A 1 118 ? -9.160 -5.662 9.827 1.00 82.94 118 TRP A N 1
ATOM 866 C CA . TRP A 1 118 ? -8.981 -5.389 11.265 1.00 82.94 118 TRP A CA 1
ATOM 867 C C . TRP A 1 118 ? -8.603 -6.658 12.050 1.00 82.94 118 TRP A C 1
ATOM 869 O O . TRP A 1 118 ? -9.215 -7.717 11.789 1.00 82.94 118 TRP A O 1
#

Foldseek 3Di:
DDDDDDDDDDDDDDDDDDDDDDDPPDDDDDPPDPDPDPDPPPDDDPDDDDDDPDDPDPPPQVVVCVVCVVVVWDFPDWDQDPQRKIKTQTFHDDDPPDPDDTFRIWIQHNVRDIDTHD

Mean predicted aligned error: 20.09 Å

Solvent-accessible surface area (backbone atoms only — not comparable to full-atom values): 8279 Å² total; per-residue (Å²): 136,89,81,90,85,88,79,88,81,89,81,90,77,81,82,91,83,81,87,82,85,85,80,92,79,76,91,82,76,78,76,96,76,75,71,93,73,80,69,77,79,77,81,78,77,79,80,74,86,76,79,76,78,79,76,82,72,80,54,69,64,56,57,53,50,53,59,45,38,75,71,65,32,46,74,80,42,78,42,80,44,96,85,58,25,35,44,28,38,33,42,50,83,88,52,96,87,51,92,68,73,66,42,47,30,38,38,34,42,72,88,68,51,76,45,79,41,111

Sequence (118 aa):
MSATLVAMVVATGAAFAQLPPGSIGNAGRMPDTMSPGALPPPPTPPAAPVMAPPAPYPSTQSMTRDRIQSQDYKVQRLQQRPDGSWKADVTRDAVPTRPQGVPKKITILPNGQMIEEW

Nearest PDB structures (foldseek):
  3r4q-assembly2_D  TM=4.756E-01  e=3.444E-01  Agrobacterium fabrum str. C58
  4emh-assembly1_A  TM=6.322E-01  e=1.554E+00  Schizosaccharomyces pombe 972h-
  3r4q-assembly3_E-2  TM=4.935E-01  e=8.295E-01  Agrobacterium fabrum str. C58
  3jb9-assembly1_Z  TM=6.154E-01  e=1.998E+00  Schizosaccharomyces pombe 972h-
  5zwo-assembly1_d  TM=3.767E-01  e=2.265E+00  Saccharomyces cerevisiae S288C

Secondary structure (DSSP, 8-state):
------------------PPP----------S---TT-PPPPPPPPPP-PPPPPPPPPPHHHHHHHHHHTTT-EEEEEEE-TTS-EEEEEE-PPPTT--S---SEEEE-TTS-EEEE-

Radius of gyration: 38.59 Å; Cα contacts (8 Å, |Δi|>4): 98; chains: 1; bounding box: 92×48×70 Å

pLDDT: mean 71.07, std 18.33, range [35.88, 93.75]